Protein AF-A0A0L6T404-F1 (afdb_monomer_lite)

Foldseek 3Di:
DDDDDDPDDDDDPDDPPDDDPPPDQALVLQLVLLLAQESPVPVVSVVSVLVQLVCVVVVHFRDFHPPQDPFWGKGKDFADPPVRAPPLQWDWDDDPVDTDIDGNFGMWIWTTDNNHTAKIWTHHPVGDIDIDGDPVNCVVNVHHDCPVVVSNVVVVVPDDDDPPDDD

Structure (mmCIF, N/CA/C/O backbone):
data_AF-A0A0L6T404-F1
#
_entry.id   AF-A0A0L6T404-F1
#
loop_
_atom_site.group_PDB
_atom_site.id
_atom_site.type_symbol
_atom_site.label_atom_id
_atom_site.label_alt_id
_atom_site.label_comp_id
_atom_site.label_asym_id
_atom_site.label_entity_id
_atom_site.label_seq_id
_atom_site.pdbx_PDB_ins_code
_atom_site.Cartn_x
_atom_site.Cartn_y
_atom_site.Cartn_z
_atom_site.occupancy
_atom_site.B_iso_or_equiv
_atom_site.auth_seq_id
_atom_site.auth_comp_id
_atom_site.auth_asym_id
_atom_site.auth_atom_id
_atom_site.pdbx_PDB_model_num
ATOM 1 N N . MET A 1 1 ? -81.981 21.141 -15.861 1.00 35.09 1 MET A N 1
ATOM 2 C CA . MET A 1 1 ? -80.937 21.488 -16.853 1.00 35.09 1 MET A CA 1
ATOM 3 C C . MET A 1 1 ? -79.904 22.338 -16.118 1.00 35.09 1 MET A C 1
ATOM 5 O O . MET A 1 1 ? -80.222 23.461 -15.773 1.00 35.09 1 MET A O 1
ATOM 9 N N . ILE A 1 2 ? -78.958 21.687 -15.429 1.00 44.44 2 ILE A N 1
ATOM 10 C CA . ILE A 1 2 ? -77.524 21.565 -15.787 1.00 44.44 2 ILE A CA 1
ATOM 11 C C . ILE A 1 2 ? -76.849 22.937 -15.906 1.00 44.44 2 ILE A C 1
ATOM 13 O O . ILE A 1 2 ? -77.033 23.568 -16.934 1.00 44.44 2 ILE A O 1
ATOM 17 N N . VAL A 1 3 ? -76.068 23.340 -14.892 1.00 41.78 3 VAL A N 1
ATOM 18 C CA . VAL A 1 3 ? -74.597 23.517 -14.966 1.00 41.78 3 VAL A CA 1
ATOM 19 C C . VAL A 1 3 ? -74.046 23.468 -13.526 1.00 41.78 3 VAL A C 1
ATOM 21 O O . VAL A 1 3 ? -74.211 24.411 -12.761 1.00 41.78 3 VAL A O 1
ATOM 24 N N . THR A 1 4 ? -73.413 22.362 -13.127 1.00 45.50 4 THR A N 1
ATOM 25 C CA . THR A 1 4 ? -72.627 22.259 -11.881 1.00 45.50 4 THR A CA 1
ATOM 26 C C . THR A 1 4 ? -71.156 22.526 -12.188 1.00 45.50 4 THR A C 1
ATOM 28 O O . THR A 1 4 ? -70.594 21.942 -13.113 1.00 45.50 4 THR A O 1
ATOM 31 N N . HIS A 1 5 ? -70.560 23.439 -11.422 1.00 39.59 5 HIS A N 1
ATOM 32 C CA . HIS A 1 5 ? -69.203 23.960 -11.568 1.00 39.59 5 HIS A CA 1
ATOM 33 C C . HIS A 1 5 ? -68.123 22.868 -11.585 1.00 39.59 5 HIS A C 1
ATOM 35 O O . HIS A 1 5 ? -67.980 22.102 -10.634 1.00 39.59 5 HIS A O 1
ATOM 41 N N . ALA A 1 6 ? -67.312 22.851 -12.643 1.00 49.69 6 ALA A N 1
ATOM 42 C CA . ALA A 1 6 ? -66.061 22.107 -12.691 1.00 49.69 6 ALA A CA 1
ATOM 43 C C . ALA A 1 6 ? -64.960 22.938 -12.014 1.00 49.69 6 ALA A C 1
ATOM 45 O O . ALA A 1 6 ? -64.330 23.782 -12.651 1.00 49.69 6 ALA A O 1
ATOM 46 N N . LEU A 1 7 ? -64.739 22.722 -10.717 1.00 49.88 7 LEU A N 1
ATOM 47 C CA . LEU A 1 7 ? -63.535 23.198 -10.040 1.00 49.88 7 LEU A CA 1
ATOM 48 C C . LEU A 1 7 ? -62.507 22.061 -10.079 1.00 49.88 7 LEU A C 1
ATOM 50 O O . LEU A 1 7 ? -62.615 21.080 -9.347 1.00 49.88 7 LEU A O 1
ATOM 54 N N . GLY A 1 8 ? -61.569 22.160 -11.021 1.00 48.25 8 GLY A N 1
ATOM 55 C CA . GLY A 1 8 ? -60.527 21.164 -11.248 1.00 48.25 8 GLY A CA 1
ATOM 56 C C . GLY A 1 8 ? -59.602 21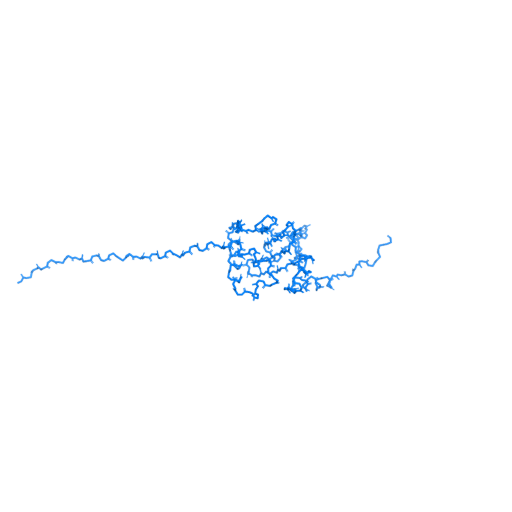.014 -10.040 1.00 48.25 8 GLY A C 1
ATOM 57 O O . GLY A 1 8 ? -59.022 21.989 -9.565 1.00 48.25 8 GLY A O 1
ATOM 58 N N . LEU A 1 9 ? -59.446 19.778 -9.563 1.00 51.72 9 LEU A N 1
ATOM 59 C CA . LEU A 1 9 ? -58.432 19.405 -8.580 1.00 51.72 9 LEU A CA 1
ATOM 60 C C . LEU A 1 9 ? -57.054 19.368 -9.264 1.00 51.72 9 LEU A C 1
ATOM 62 O O . LEU A 1 9 ? -56.752 18.449 -10.023 1.00 51.72 9 LEU A O 1
ATOM 66 N N . LEU A 1 10 ? -56.203 20.349 -8.973 1.00 52.34 10 LEU A N 1
ATOM 67 C CA . LEU A 1 10 ? -54.763 20.274 -9.230 1.00 52.34 10 LEU A CA 1
ATOM 68 C C . LEU A 1 10 ? -54.109 19.495 -8.076 1.00 52.34 10 LEU A C 1
ATOM 70 O O . LEU A 1 10 ? -53.824 20.066 -7.025 1.00 52.34 10 LEU A O 1
ATOM 74 N N . LEU A 1 11 ? -53.879 18.187 -8.247 1.00 52.19 11 LEU A N 1
ATOM 75 C CA . LEU A 1 11 ? -52.991 17.437 -7.351 1.00 52.19 11 LEU A CA 1
ATOM 76 C C . LEU A 1 11 ? -51.533 17.775 -7.688 1.00 52.19 11 LEU A C 1
ATOM 78 O O . LEU A 1 11 ? -50.994 17.328 -8.699 1.00 52.19 11 LEU A O 1
ATOM 82 N N . ALA A 1 12 ? -50.885 18.548 -6.820 1.00 57.84 12 ALA A N 1
ATOM 83 C CA . ALA A 1 12 ? -49.440 18.727 -6.831 1.00 57.84 12 ALA A CA 1
ATOM 84 C C . ALA A 1 12 ? -48.755 17.420 -6.386 1.00 57.84 12 ALA A C 1
ATOM 86 O O . ALA A 1 12 ? -48.815 17.042 -5.216 1.00 57.84 12 ALA A O 1
ATOM 87 N N . ALA A 1 13 ? -48.099 16.720 -7.313 1.00 60.97 13 ALA A N 1
ATOM 88 C CA . ALA A 1 13 ? -47.243 15.582 -6.995 1.00 60.97 13 ALA A CA 1
ATOM 89 C C . ALA A 1 13 ? -45.907 16.087 -6.420 1.00 60.97 13 ALA A C 1
ATOM 91 O O . ALA A 1 13 ? -44.974 16.407 -7.156 1.00 60.97 13 ALA A O 1
ATOM 92 N N . ALA A 1 14 ? -45.816 16.185 -5.093 1.00 59.84 14 ALA A N 1
ATOM 93 C CA . ALA A 1 14 ? -44.555 16.431 -4.404 1.00 59.84 14 ALA A CA 1
ATOM 94 C C . ALA A 1 14 ? -43.702 15.150 -4.437 1.00 59.84 14 ALA A C 1
ATOM 96 O O . ALA A 1 14 ? -43.945 14.204 -3.688 1.00 59.84 14 ALA A O 1
ATOM 97 N N . VAL A 1 15 ? -42.702 15.104 -5.320 1.00 62.66 15 VAL A N 1
ATOM 98 C CA . VAL A 1 15 ? -41.668 14.062 -5.305 1.00 62.66 15 VAL A CA 1
ATOM 99 C C . VAL A 1 15 ? -40.809 14.285 -4.060 1.00 62.66 15 VAL A C 1
ATOM 101 O O . VAL A 1 15 ? -39.983 15.194 -4.018 1.00 62.66 15 VAL A O 1
ATOM 104 N N . ALA A 1 16 ? -41.016 13.477 -3.022 1.00 57.28 16 ALA A N 1
ATOM 105 C CA . ALA A 1 16 ? -40.142 13.464 -1.858 1.00 57.28 16 ALA A CA 1
ATOM 106 C C . ALA A 1 16 ? -38.790 12.852 -2.260 1.00 57.28 16 ALA A C 1
ATOM 108 O O . ALA A 1 16 ? -38.647 11.632 -2.338 1.00 57.28 16 ALA A O 1
ATOM 109 N N . LEU A 1 17 ? -37.786 13.694 -2.528 1.00 56.41 17 LEU A N 1
ATOM 110 C CA . LEU A 1 17 ? -36.395 13.246 -2.538 1.00 56.41 17 LEU A CA 1
ATOM 111 C C . LEU A 1 17 ? -36.039 12.845 -1.105 1.00 56.41 17 LEU A C 1
ATOM 113 O O . LEU A 1 17 ? -35.794 13.703 -0.260 1.00 56.41 17 LEU A O 1
ATOM 117 N N . VAL A 1 18 ? -36.038 11.544 -0.818 1.00 57.59 18 VAL A N 1
ATOM 118 C CA . VAL A 1 18 ? -35.521 11.026 0.450 1.00 57.59 18 VAL A CA 1
ATOM 119 C C . VAL A 1 18 ? -34.003 11.234 0.426 1.00 57.59 18 VAL A C 1
ATOM 121 O O . VAL A 1 18 ? -33.337 10.640 -0.426 1.00 57.59 18 VAL A O 1
ATOM 124 N N . PRO A 1 19 ? -33.421 12.078 1.297 1.00 51.47 19 PRO A N 1
ATOM 125 C CA . PRO A 1 19 ? -31.978 12.239 1.333 1.00 51.47 19 PRO A CA 1
ATOM 126 C C . PRO A 1 19 ? -31.357 10.909 1.762 1.00 51.47 19 PRO A C 1
ATOM 128 O O . PRO A 1 19 ? -31.607 10.413 2.861 1.00 51.47 19 PRO A O 1
ATOM 131 N N . THR A 1 20 ? -30.538 10.313 0.895 1.00 53.38 20 THR A N 1
ATOM 132 C CA . THR A 1 20 ? -29.684 9.198 1.303 1.00 53.38 20 THR A CA 1
ATOM 133 C C . THR A 1 20 ? -28.748 9.711 2.396 1.00 53.38 20 THR A C 1
ATOM 135 O O . THR A 1 20 ? -28.085 10.728 2.165 1.00 53.38 20 THR A O 1
ATOM 138 N N . PRO A 1 21 ? -28.658 9.058 3.566 1.00 49.25 21 PRO A N 1
ATOM 139 C CA . PRO A 1 21 ? -27.739 9.497 4.602 1.00 49.25 21 PRO A CA 1
ATOM 140 C C . PRO A 1 21 ? -26.321 9.512 4.030 1.00 49.25 21 PRO A C 1
ATOM 142 O O . PRO A 1 21 ? -25.814 8.486 3.572 1.00 49.25 21 PRO A O 1
ATOM 145 N N . ALA A 1 22 ? -25.677 10.679 4.056 1.00 53.72 22 ALA A N 1
ATOM 146 C CA . ALA A 1 22 ? -24.260 10.801 3.763 1.00 53.72 22 ALA A CA 1
ATOM 147 C C . ALA A 1 22 ? -23.491 10.131 4.910 1.00 53.72 22 ALA A C 1
ATOM 149 O O . ALA A 1 22 ? -23.154 10.758 5.912 1.00 53.72 22 ALA A O 1
ATOM 150 N N . ARG A 1 23 ? -23.267 8.820 4.801 1.00 55.59 23 ARG A N 1
ATOM 151 C CA . ARG A 1 23 ? -22.356 8.102 5.692 1.00 55.59 23 ARG A CA 1
ATOM 152 C C . ARG A 1 23 ? -20.948 8.566 5.329 1.00 55.59 23 ARG A C 1
ATOM 154 O O . ARG A 1 23 ? -20.366 8.075 4.365 1.00 55.59 23 ARG A O 1
ATOM 161 N N . ALA A 1 24 ? -20.428 9.549 6.060 1.00 67.00 24 ALA A N 1
ATOM 162 C CA . ALA A 1 24 ? -18.996 9.801 6.056 1.00 67.00 24 ALA A CA 1
ATOM 163 C C . ALA A 1 24 ? -18.296 8.490 6.435 1.00 67.00 24 ALA A C 1
ATOM 165 O O . ALA A 1 24 ? -18.748 7.787 7.343 1.00 67.00 24 ALA A O 1
ATOM 166 N N . VAL A 1 25 ? -17.248 8.126 5.700 1.00 81.62 25 VAL A N 1
ATOM 167 C CA . VAL A 1 25 ? -16.472 6.941 6.047 1.00 81.62 25 VAL A CA 1
ATOM 168 C C . VAL A 1 25 ? -15.842 7.167 7.419 1.00 81.62 25 VAL A C 1
ATOM 170 O O . VAL A 1 25 ? -15.204 8.193 7.644 1.00 81.62 25 VAL A O 1
ATOM 173 N N . ASP A 1 26 ? -16.031 6.217 8.331 1.00 90.31 26 ASP A N 1
ATOM 174 C CA . ASP A 1 26 ? -15.373 6.230 9.631 1.00 90.31 26 ASP A CA 1
ATOM 175 C C . ASP A 1 26 ? -13.862 6.029 9.433 1.00 90.31 26 ASP A C 1
ATOM 177 O O . ASP A 1 26 ? -13.391 4.930 9.120 1.00 90.31 26 ASP A O 1
ATOM 181 N N . GLY A 1 27 ? -13.101 7.116 9.581 1.00 91.25 27 GLY A N 1
ATOM 182 C CA . GLY A 1 27 ? -11.650 7.106 9.426 1.00 91.25 27 GLY A CA 1
ATOM 183 C C . GLY A 1 27 ? -10.947 6.217 10.448 1.00 91.25 27 GLY A C 1
ATOM 184 O O . GLY A 1 27 ? -9.899 5.654 10.134 1.00 91.25 27 GLY A O 1
ATOM 185 N N . CYS A 1 28 ? -11.528 6.029 11.636 1.00 94.69 28 CYS A N 1
ATOM 186 C CA . CYS A 1 28 ? -10.978 5.127 12.643 1.00 94.69 28 CYS A CA 1
ATOM 187 C C . CYS A 1 28 ? -11.146 3.673 12.228 1.00 94.69 28 CYS A C 1
ATOM 189 O O . CYS A 1 28 ? -10.188 2.902 12.288 1.00 94.69 28 CYS A O 1
ATOM 191 N N . LEU A 1 29 ? -12.329 3.317 11.725 1.00 95.50 29 LEU A N 1
ATOM 192 C CA . LEU A 1 29 ? -12.553 1.991 11.164 1.00 95.50 29 LEU A CA 1
ATOM 193 C C . LEU A 1 29 ? -11.613 1.719 9.983 1.00 95.50 29 LEU A C 1
ATOM 195 O O . LEU A 1 29 ? -11.010 0.652 9.925 1.00 95.50 29 LEU A O 1
ATOM 199 N N . VAL A 1 30 ? -11.448 2.669 9.056 1.00 96.38 30 VAL A N 1
ATOM 200 C CA . VAL A 1 30 ? -10.563 2.468 7.896 1.00 96.38 30 VAL A CA 1
ATOM 201 C C . VAL A 1 30 ? -9.101 2.336 8.300 1.00 96.38 30 VAL A C 1
ATOM 203 O O . VAL A 1 30 ? -8.425 1.461 7.764 1.00 96.38 30 VAL A O 1
ATOM 206 N N . LEU A 1 31 ? -8.616 3.140 9.250 1.00 96.44 31 LEU A N 1
ATOM 207 C CA . LEU A 1 31 ? -7.259 2.995 9.778 1.00 96.44 31 LEU A CA 1
ATOM 208 C C . LEU A 1 31 ? -7.041 1.578 10.323 1.00 96.44 31 LEU A C 1
ATOM 210 O O . LEU A 1 31 ? -6.081 0.917 9.930 1.00 96.44 31 LEU A O 1
ATOM 214 N N . LEU A 1 32 ? -7.962 1.085 11.158 1.00 96.12 32 LEU A N 1
ATOM 215 C CA . LEU A 1 32 ? -7.889 -0.271 11.712 1.00 96.12 32 LEU A CA 1
ATOM 216 C C . LEU A 1 32 ? -7.954 -1.343 10.619 1.00 96.12 32 LEU A C 1
ATOM 218 O O . LEU A 1 32 ? -7.187 -2.301 10.641 1.00 96.12 32 LEU A O 1
ATOM 222 N N . CYS A 1 33 ? -8.834 -1.170 9.636 1.00 98.06 33 CYS A N 1
ATOM 223 C CA . CYS A 1 33 ? -8.966 -2.096 8.520 1.00 98.06 33 CYS A CA 1
ATOM 224 C C . CYS A 1 33 ? -7.701 -2.164 7.663 1.00 98.06 33 CYS A C 1
ATOM 226 O O . CYS A 1 33 ? -7.287 -3.256 7.293 1.00 98.06 33 CYS A O 1
ATOM 228 N N . LEU A 1 34 ? -7.060 -1.032 7.370 1.00 98.06 34 LEU A N 1
ATOM 229 C CA . LEU A 1 34 ? -5.817 -0.995 6.590 1.00 98.06 34 LEU A CA 1
ATOM 230 C C . LEU A 1 34 ? -4.588 -1.464 7.390 1.00 98.06 34 LEU A C 1
ATOM 232 O O . LEU A 1 34 ? -3.565 -1.802 6.794 1.00 98.06 34 LEU A O 1
ATOM 236 N N . ALA A 1 35 ? -4.690 -1.516 8.720 1.00 97.50 35 ALA A N 1
ATOM 237 C CA . ALA A 1 35 ? -3.727 -2.173 9.603 1.00 97.50 35 ALA A CA 1
ATOM 238 C C . ALA A 1 35 ? -4.003 -3.682 9.775 1.00 97.50 35 ALA A C 1
ATOM 240 O O . ALA A 1 35 ? -3.186 -4.398 10.351 1.00 97.50 35 ALA A O 1
ATOM 241 N N . ALA A 1 36 ? -5.145 -4.191 9.309 1.00 97.88 36 ALA A N 1
ATOM 242 C CA . ALA A 1 36 ? -5.472 -5.604 9.428 1.00 97.88 36 ALA A CA 1
ATOM 243 C C . ALA A 1 36 ? -4.669 -6.447 8.419 1.00 97.88 36 ALA A C 1
ATOM 245 O O . ALA A 1 36 ? -4.453 -5.994 7.295 1.00 97.88 36 ALA A O 1
ATOM 246 N N . PRO A 1 37 ? -4.300 -7.697 8.758 1.00 97.75 37 PRO A N 1
ATOM 247 C CA . PRO A 1 37 ? -3.431 -8.537 7.927 1.00 97.75 37 PRO A CA 1
ATOM 248 C C . PRO A 1 37 ? -3.997 -8.828 6.532 1.00 97.75 37 PRO A C 1
ATOM 250 O O . PRO A 1 37 ? -3.245 -8.990 5.577 1.00 97.75 37 PRO A O 1
ATOM 253 N N . SER A 1 38 ? -5.324 -8.875 6.399 1.00 97.44 38 SER A N 1
ATOM 254 C CA . SER A 1 38 ? -6.017 -8.895 5.112 1.00 97.44 38 SER A CA 1
ATOM 255 C C . SER A 1 38 ? -7.388 -8.240 5.260 1.00 97.44 38 SER A C 1
ATOM 257 O O . SER A 1 38 ? -8.367 -8.877 5.648 1.00 97.44 38 SER A O 1
ATOM 259 N N . TRP A 1 39 ? -7.488 -6.945 4.947 1.00 97.56 39 TRP A N 1
ATOM 260 C CA . TRP A 1 39 ? -8.756 -6.207 5.053 1.00 97.56 39 TRP A CA 1
ATOM 261 C C . TRP A 1 39 ? -9.868 -6.810 4.183 1.00 97.56 39 TRP A C 1
ATOM 263 O O . TRP A 1 39 ? -11.047 -6.692 4.511 1.00 97.56 39 TRP A O 1
ATOM 273 N N . ARG A 1 40 ? -9.506 -7.481 3.080 1.00 97.06 40 ARG A N 1
ATOM 274 C CA . ARG A 1 40 ? -10.458 -8.155 2.186 1.00 97.06 40 ARG A CA 1
ATOM 275 C C . ARG A 1 40 ? -11.077 -9.404 2.800 1.00 97.06 40 ARG A C 1
ATOM 277 O O . ARG A 1 40 ? -12.214 -9.725 2.468 1.00 97.06 40 ARG A O 1
ATOM 284 N N . ALA A 1 41 ? -10.352 -10.081 3.687 1.00 97.50 41 ALA A N 1
ATOM 285 C CA . ALA A 1 41 ? -10.852 -11.242 4.418 1.00 97.50 41 ALA A CA 1
ATOM 286 C C . ALA A 1 41 ? -11.810 -10.855 5.560 1.00 97.50 41 ALA A C 1
ATOM 288 O O . ALA A 1 41 ? -12.412 -11.724 6.184 1.00 97.50 41 ALA A O 1
ATOM 289 N N . ILE A 1 42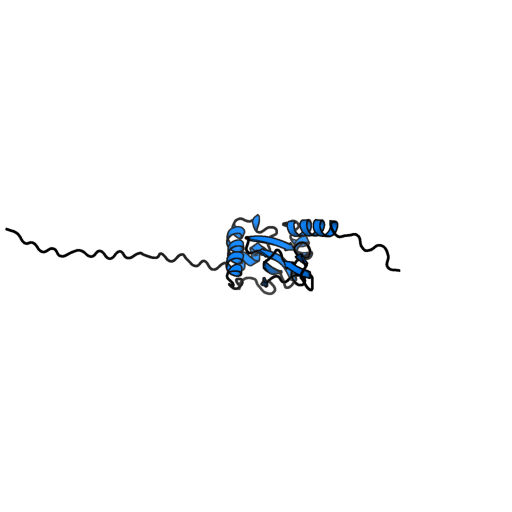 ? -11.963 -9.555 5.834 1.00 97.69 42 ILE A N 1
ATOM 290 C CA . ILE A 1 42 ? -12.745 -9.022 6.944 1.00 97.69 42 ILE A CA 1
ATOM 291 C C . ILE A 1 42 ? -13.995 -8.319 6.382 1.00 97.69 42 ILE A C 1
ATOM 293 O O . ILE A 1 42 ? -13.890 -7.198 5.876 1.00 97.69 42 ILE A O 1
ATOM 297 N N . PRO A 1 43 ? -15.200 -8.923 6.462 1.00 97.56 43 PRO A N 1
ATOM 298 C CA . PRO A 1 43 ? -16.395 -8.402 5.791 1.00 97.56 43 PRO A CA 1
ATOM 299 C C . PRO A 1 43 ? -16.744 -6.953 6.148 1.00 97.56 43 PRO A C 1
ATOM 301 O O . PRO A 1 43 ? -17.121 -6.179 5.269 1.00 97.56 43 PRO A O 1
ATOM 304 N N . GLN A 1 44 ? -16.560 -6.550 7.409 1.00 95.81 44 GLN A N 1
ATOM 305 C CA . GLN A 1 44 ? -16.810 -5.177 7.858 1.00 95.81 44 GLN A CA 1
ATOM 306 C C . GLN A 1 44 ? -15.814 -4.152 7.297 1.00 95.81 44 GLN A C 1
ATOM 308 O O . GLN A 1 44 ? -16.129 -2.966 7.249 1.00 95.81 44 GLN A O 1
ATOM 313 N N . CYS A 1 45 ? -14.637 -4.590 6.844 1.00 97.88 45 CYS A N 1
ATOM 314 C CA . CYS A 1 45 ? -13.631 -3.724 6.237 1.00 97.88 45 CYS A CA 1
ATOM 315 C C . CYS A 1 45 ? -13.854 -3.519 4.741 1.00 97.88 45 CYS A C 1
ATOM 317 O O . CYS A 1 45 ? -13.432 -2.503 4.185 1.00 97.88 45 CYS A O 1
ATOM 319 N N . VAL A 1 46 ? -14.557 -4.443 4.080 1.00 97.06 46 VAL A N 1
ATOM 320 C CA . VAL A 1 46 ? -14.675 -4.420 2.624 1.00 97.06 46 VAL A CA 1
ATOM 321 C C . VAL A 1 46 ? -15.427 -3.191 2.093 1.00 97.06 46 VAL A C 1
ATOM 323 O O . VAL A 1 46 ? -14.876 -2.491 1.236 1.00 97.06 46 VAL A O 1
ATOM 326 N N . PRO A 1 47 ? -16.652 -2.880 2.561 1.00 96.88 47 PRO A N 1
ATOM 327 C CA . PRO A 1 47 ? -17.365 -1.687 2.116 1.00 96.88 47 PRO A CA 1
ATOM 328 C C . PRO A 1 47 ? -16.637 -0.362 2.410 1.00 96.88 47 PRO A C 1
ATOM 330 O O . PRO A 1 47 ? -16.491 0.421 1.468 1.00 96.88 47 PRO A O 1
ATOM 333 N N . PRO A 1 48 ? -16.154 -0.077 3.640 1.00 96.19 48 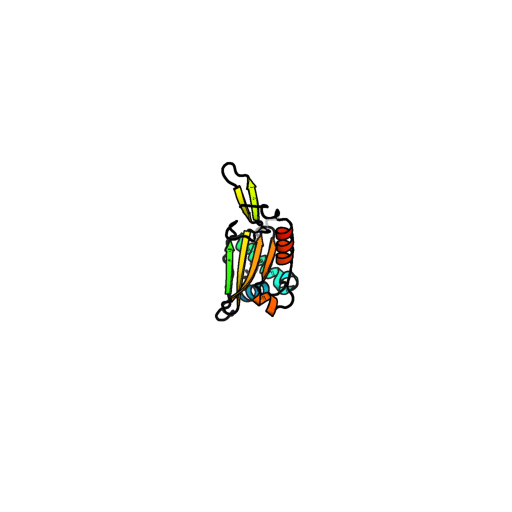PRO A N 1
ATOM 334 C CA . PRO A 1 48 ? -15.560 1.224 3.944 1.00 96.19 48 PRO A CA 1
ATOM 335 C C . PRO A 1 48 ? -14.223 1.460 3.232 1.00 96.19 48 PRO A C 1
ATOM 337 O O . PRO A 1 48 ? -14.013 2.556 2.718 1.00 96.19 48 PRO A O 1
ATOM 340 N N . VAL A 1 49 ? -13.350 0.451 3.108 1.00 97.56 49 VAL A N 1
ATOM 341 C CA . VAL A 1 49 ? -12.073 0.609 2.383 1.00 97.56 49 VAL A CA 1
ATOM 342 C C . VAL A 1 49 ? -12.320 0.881 0.896 1.00 97.56 49 VAL A C 1
ATOM 344 O O . VAL A 1 49 ? -11.761 1.820 0.329 1.00 97.56 49 VAL A O 1
ATOM 347 N N . ARG A 1 50 ? -13.240 0.135 0.267 1.00 97.56 50 ARG A N 1
ATOM 348 C CA . ARG A 1 50 ? -13.640 0.396 -1.128 1.00 97.56 50 ARG A CA 1
ATOM 349 C C . ARG A 1 50 ? -14.270 1.773 -1.303 1.00 97.56 50 ARG A C 1
ATOM 351 O O . ARG A 1 50 ? -14.077 2.398 -2.345 1.00 97.56 50 ARG A O 1
ATOM 358 N N . GLN A 1 51 ? -15.039 2.234 -0.320 1.00 96.81 51 GLN A N 1
ATOM 359 C CA . GLN A 1 51 ? -15.627 3.566 -0.362 1.00 96.81 51 GLN A CA 1
ATOM 360 C C . GLN A 1 51 ? -14.547 4.651 -0.294 1.00 96.81 51 GLN A C 1
ATOM 362 O O . GLN A 1 51 ? -14.604 5.583 -1.092 1.00 96.81 51 GLN A O 1
ATOM 367 N N . VAL A 1 52 ? -13.519 4.490 0.545 1.00 96.94 52 VAL A N 1
ATOM 368 C CA . VAL A 1 52 ? -12.376 5.418 0.576 1.00 96.94 52 VAL A CA 1
ATOM 369 C C . VAL A 1 52 ? -11.667 5.487 -0.769 1.00 96.94 52 VAL A C 1
ATOM 371 O O . VAL A 1 52 ? -11.422 6.590 -1.241 1.00 96.94 52 VAL A O 1
ATOM 374 N N . PHE A 1 53 ? -11.401 4.365 -1.441 1.00 97.50 53 PHE A N 1
ATOM 375 C CA . PHE A 1 53 ? -10.789 4.409 -2.778 1.00 97.50 53 PHE A CA 1
ATOM 376 C C . PHE A 1 53 ? -11.647 5.190 -3.783 1.00 97.50 53 PHE A C 1
ATOM 378 O O . PHE A 1 53 ? -11.132 6.011 -4.538 1.00 97.50 53 PHE A O 1
ATOM 385 N N . LYS A 1 54 ? -12.974 5.004 -3.755 1.00 97.12 54 LYS A N 1
ATOM 386 C CA . LYS A 1 54 ? -13.904 5.773 -4.601 1.00 97.12 54 LYS A CA 1
ATOM 387 C C . LYS A 1 54 ? -13.916 7.261 -4.259 1.00 97.12 54 LYS A C 1
ATOM 389 O O . LYS A 1 54 ? -14.083 8.086 -5.153 1.00 97.12 54 LYS A O 1
ATOM 394 N N . ASP A 1 55 ? -13.799 7.603 -2.983 1.00 96.75 55 ASP A N 1
ATOM 395 C CA . ASP A 1 55 ? -13.786 8.989 -2.528 1.00 96.75 55 ASP A CA 1
ATOM 396 C C . ASP A 1 55 ? -12.471 9.682 -2.909 1.00 96.75 55 ASP A C 1
ATOM 398 O O . ASP A 1 55 ? -12.508 10.777 -3.474 1.00 96.75 55 ASP A O 1
ATOM 402 N N . LEU A 1 56 ? -11.332 9.012 -2.718 1.00 97.00 56 LEU A N 1
ATOM 403 C CA . LEU A 1 56 ? -10.017 9.476 -3.168 1.00 97.00 56 LEU A CA 1
ATOM 404 C C . LEU A 1 56 ? -9.975 9.659 -4.689 1.00 97.00 56 LEU A C 1
ATOM 406 O O . LEU A 1 56 ? -9.501 10.684 -5.173 1.00 97.00 56 LEU A O 1
ATOM 410 N N . ALA A 1 57 ? -10.560 8.726 -5.447 1.00 96.94 57 ALA A N 1
ATOM 411 C CA . ALA A 1 57 ? -10.701 8.840 -6.899 1.00 96.94 57 ALA A CA 1
ATOM 412 C C . ALA A 1 57 ? -11.492 10.083 -7.343 1.00 96.94 57 ALA A C 1
ATOM 414 O O . ALA A 1 57 ? -11.289 10.587 -8.443 1.00 96.94 57 ALA A O 1
ATOM 415 N N . LYS A 1 58 ? -12.384 10.593 -6.487 1.00 96.56 58 LYS A N 1
ATOM 416 C CA . LYS A 1 58 ? -13.149 11.831 -6.708 1.00 96.56 58 LYS A CA 1
ATOM 417 C C . LYS A 1 58 ? -12.441 13.075 -6.156 1.00 96.56 58 LYS A C 1
ATOM 419 O O . LYS A 1 58 ? -13.058 14.135 -6.088 1.00 96.56 58 LYS A O 1
ATOM 424 N N . GLY A 1 59 ? -11.188 12.951 -5.716 1.00 95.50 59 GLY A N 1
ATOM 425 C CA . GLY A 1 59 ? -10.408 14.040 -5.128 1.00 95.50 59 GLY A CA 1
ATOM 426 C C . GLY A 1 59 ? -10.810 14.408 -3.697 1.00 95.50 59 GLY A C 1
ATOM 427 O O . GLY A 1 59 ? -10.405 15.461 -3.209 1.00 95.50 59 GLY A O 1
ATOM 428 N N . LYS A 1 60 ? -11.607 13.580 -3.006 1.00 95.56 60 LYS A N 1
ATOM 429 C CA . LYS A 1 60 ? -11.917 13.817 -1.588 1.00 95.56 60 LYS A CA 1
ATOM 430 C C . LYS A 1 60 ? -10.684 13.517 -0.728 1.00 95.56 60 LYS A C 1
ATOM 432 O O . LYS A 1 60 ? -9.924 12.606 -1.058 1.00 95.56 60 LYS A O 1
ATOM 437 N N . PRO A 1 61 ? -10.483 14.240 0.386 1.00 93.81 61 PRO A N 1
ATOM 438 C CA . PRO A 1 61 ? -9.402 13.933 1.313 1.00 93.81 61 PRO A CA 1
ATOM 439 C C . PRO A 1 61 ? -9.621 12.571 1.986 1.00 93.81 61 PRO A C 1
ATOM 441 O O . PRO A 1 61 ? -10.754 12.122 2.165 1.00 93.81 61 PRO A O 1
ATOM 444 N N . PHE A 1 62 ? -8.524 11.932 2.397 1.00 93.88 62 PHE A N 1
ATOM 445 C CA . PHE A 1 62 ? -8.574 10.727 3.224 1.00 93.88 62 PHE A CA 1
ATOM 446 C C . PHE A 1 62 ? -9.215 11.046 4.595 1.00 93.88 62 PHE A C 1
ATOM 448 O O . PHE A 1 62 ? -8.906 12.098 5.164 1.00 93.88 62 PHE A O 1
ATOM 455 N N . PRO A 1 63 ? -10.106 10.188 5.133 1.00 92.75 63 PRO A N 1
ATOM 456 C CA . PRO A 1 63 ? -10.793 10.459 6.394 1.00 92.75 63 PRO A CA 1
ATOM 457 C C . PRO A 1 63 ? -9.823 10.467 7.583 1.00 92.75 63 PRO A C 1
ATOM 459 O O . PRO A 1 63 ? -8.910 9.650 7.668 1.00 92.75 63 PRO A O 1
ATOM 462 N N . THR A 1 64 ? -10.038 11.374 8.534 1.00 89.12 64 THR A N 1
ATOM 463 C CA . THR A 1 64 ? -9.239 11.450 9.765 1.00 89.12 64 THR A CA 1
ATOM 464 C C . THR A 1 64 ? -9.846 10.591 10.877 1.00 89.12 64 THR A C 1
ATOM 466 O O . THR A 1 64 ? -11.046 10.317 10.887 1.00 89.12 64 THR A O 1
ATOM 469 N N . CYS A 1 65 ? -9.016 10.165 11.834 1.00 92.31 65 CYS A N 1
ATOM 470 C CA . CYS A 1 65 ? -9.452 9.467 13.042 1.00 92.31 65 CYS A CA 1
ATOM 471 C C . CYS A 1 65 ? -8.968 10.224 14.281 1.00 92.31 65 CYS A C 1
ATOM 473 O O . CYS A 1 65 ? -7.776 10.236 14.567 1.00 92.31 65 CYS A O 1
ATOM 475 N N . SER A 1 66 ? -9.880 10.840 15.034 1.00 88.75 66 SER A N 1
ATOM 476 C CA . SER A 1 66 ? -9.538 11.526 16.292 1.00 88.75 66 SER A CA 1
ATOM 477 C C . SER A 1 66 ? -9.235 10.558 17.440 1.00 88.75 66 SER A C 1
ATOM 479 O O . SER A 1 66 ? -8.543 10.924 18.385 1.00 88.75 66 SER A O 1
ATOM 481 N N . MET A 1 67 ? -9.732 9.320 17.356 1.00 91.81 67 MET A N 1
ATOM 482 C CA . MET A 1 67 ? -9.571 8.283 18.382 1.00 91.81 67 MET A CA 1
ATOM 483 C C . MET A 1 67 ? -8.341 7.390 18.159 1.00 91.81 67 MET A C 1
ATOM 485 O O . MET A 1 67 ? -8.182 6.403 18.870 1.00 91.81 67 MET A O 1
ATOM 489 N N . SER A 1 68 ? -7.475 7.689 17.181 1.00 90.31 68 SER A N 1
ATOM 490 C CA . SER A 1 68 ? -6.339 6.816 16.855 1.00 90.31 68 SER A CA 1
ATOM 491 C C . SER A 1 68 ? -5.290 6.789 17.967 1.00 90.31 68 SER A C 1
ATOM 493 O O . SER A 1 68 ? -4.577 5.802 18.104 1.00 90.31 68 SER A O 1
ATOM 495 N N . GLY A 1 69 ? -5.213 7.836 18.789 1.00 91.12 69 GLY A N 1
ATOM 496 C CA . GLY A 1 69 ? -4.156 8.004 19.783 1.00 91.12 69 GLY A CA 1
ATOM 497 C C . GLY A 1 69 ? -2.854 8.531 19.170 1.00 91.12 69 GLY A C 1
ATOM 498 O O . GLY A 1 69 ? -2.680 8.589 17.951 1.00 91.12 69 GLY A O 1
ATOM 499 N N . ALA A 1 70 ? -1.931 8.962 20.029 1.00 91.62 70 ALA A N 1
ATOM 500 C CA . ALA A 1 70 ? -0.667 9.552 19.594 1.00 91.62 70 ALA A CA 1
ATOM 501 C C . ALA A 1 70 ? 0.195 8.541 18.815 1.00 91.62 70 ALA A C 1
ATOM 503 O O . ALA A 1 70 ? 0.320 7.385 19.206 1.00 91.62 70 ALA A O 1
ATOM 504 N N . GLY A 1 71 ? 0.800 8.988 17.711 1.00 92.00 71 GLY A N 1
ATOM 505 C CA . GLY A 1 71 ? 1.659 8.153 16.862 1.00 92.00 71 GLY A CA 1
ATOM 506 C C . GLY A 1 71 ? 0.915 7.226 15.894 1.00 92.00 71 GLY A C 1
ATOM 507 O O . GLY A 1 71 ? 1.563 6.608 15.052 1.00 92.00 71 GLY A O 1
ATOM 508 N N . ASN A 1 72 ? -0.416 7.150 15.963 1.00 95.94 72 ASN A N 1
ATOM 509 C CA . ASN A 1 72 ? -1.219 6.348 15.046 1.00 95.94 72 ASN A CA 1
ATOM 510 C C . ASN A 1 72 ? -1.858 7.243 13.985 1.00 95.94 72 ASN A C 1
ATOM 512 O O . ASN A 1 72 ? -2.623 8.158 14.308 1.00 95.94 72 ASN A O 1
ATOM 516 N N . SER A 1 73 ? -1.569 6.975 12.715 1.00 95.50 73 SER A N 1
ATOM 517 C CA . SER A 1 73 ? -2.085 7.775 11.605 1.00 95.50 73 SER A CA 1
ATOM 518 C C . SER A 1 73 ? -2.290 6.943 10.348 1.00 95.50 73 SER A C 1
ATOM 520 O O . SER A 1 73 ? -1.694 5.883 10.172 1.00 95.50 73 SER A O 1
ATOM 522 N N . ALA A 1 74 ? -3.138 7.452 9.459 1.00 96.00 74 ALA A N 1
ATOM 523 C CA . ALA A 1 74 ? -3.268 6.962 8.101 1.00 96.00 74 ALA A CA 1
ATOM 524 C C . ALA A 1 74 ? -3.394 8.159 7.155 1.00 96.00 74 ALA A C 1
ATOM 526 O O . ALA A 1 74 ? -4.159 9.089 7.419 1.00 96.00 74 ALA A O 1
ATOM 527 N N . ASN A 1 75 ? -2.614 8.162 6.077 1.00 95.88 75 ASN A N 1
ATOM 528 C CA . ASN A 1 75 ? -2.528 9.293 5.156 1.00 95.88 75 ASN A CA 1
ATOM 529 C C . ASN A 1 75 ? -2.415 8.803 3.714 1.00 95.88 75 ASN A C 1
ATOM 531 O O . ASN A 1 75 ? -1.775 7.789 3.438 1.00 95.88 75 ASN A O 1
ATOM 535 N N . HIS A 1 76 ? -3.017 9.552 2.792 1.00 97.75 76 HIS A N 1
ATOM 536 C CA . HIS A 1 76 ? -2.998 9.256 1.365 1.00 97.75 76 HIS A CA 1
ATOM 537 C C . HIS A 1 76 ? -1.972 10.112 0.613 1.00 97.75 76 HIS A C 1
ATOM 539 O O . HIS A 1 76 ? -1.847 11.306 0.887 1.00 97.75 76 HIS A O 1
ATOM 545 N N . ALA A 1 77 ? -1.319 9.519 -0.386 1.00 98.12 77 ALA A N 1
ATOM 546 C CA . ALA A 1 77 ? -0.528 10.215 -1.394 1.00 98.12 77 ALA A CA 1
ATOM 547 C C . ALA A 1 77 ? -0.768 9.603 -2.785 1.00 98.12 77 ALA A C 1
ATOM 549 O O . ALA A 1 77 ? -0.937 8.389 -2.912 1.00 98.12 77 ALA A O 1
ATOM 550 N N . TRP A 1 78 ? -0.766 10.438 -3.826 1.00 98.12 78 TRP A N 1
ATOM 551 C CA . TRP A 1 78 ? -0.824 9.979 -5.218 1.00 98.12 78 TRP A CA 1
ATOM 552 C C . TRP A 1 78 ? 0.487 9.295 -5.607 1.00 98.12 78 TRP A C 1
ATOM 554 O O . TRP A 1 78 ? 1.557 9.765 -5.223 1.00 98.12 78 TRP A O 1
ATOM 564 N N . SER A 1 79 ? 0.404 8.199 -6.360 1.00 97.94 79 SER A N 1
ATOM 565 C CA . SER A 1 79 ? 1.574 7.477 -6.869 1.00 97.94 79 SER A CA 1
ATOM 566 C C . SER A 1 79 ? 2.325 8.314 -7.900 1.00 97.94 79 SER A C 1
ATOM 568 O O . SER A 1 79 ? 1.701 8.995 -8.716 1.00 97.94 79 SER A O 1
ATOM 570 N N . SER A 1 80 ? 3.647 8.195 -7.939 1.00 96.38 80 SER A N 1
ATOM 571 C CA . SER A 1 80 ? 4.476 8.848 -8.954 1.00 96.38 80 SER A CA 1
ATOM 572 C C . SER A 1 80 ? 5.664 7.963 -9.312 1.00 96.38 80 SER A C 1
ATOM 574 O O . SER A 1 80 ? 6.672 7.931 -8.615 1.00 96.38 80 SER A O 1
ATOM 576 N N . ALA A 1 81 ? 5.558 7.198 -10.397 1.00 95.44 81 ALA A N 1
ATOM 577 C CA . ALA A 1 81 ? 6.665 6.352 -10.828 1.00 95.44 81 ALA A CA 1
ATOM 578 C C . ALA A 1 81 ? 7.848 7.197 -11.360 1.00 95.44 81 ALA A C 1
ATOM 580 O O . ALA A 1 81 ? 7.624 8.235 -11.985 1.00 95.44 81 ALA A O 1
ATOM 581 N N . PRO A 1 82 ? 9.104 6.771 -11.131 1.00 94.19 82 PRO A N 1
ATOM 582 C CA . PRO A 1 82 ? 9.489 5.602 -10.334 1.00 94.19 82 PRO A CA 1
ATOM 583 C C . PRO A 1 82 ? 9.595 5.888 -8.820 1.00 94.19 82 PRO A C 1
ATOM 585 O O . PRO A 1 82 ? 9.665 4.956 -8.030 1.00 94.19 82 PRO A O 1
ATOM 588 N N . ALA A 1 83 ? 9.605 7.156 -8.393 1.00 94.62 83 ALA A N 1
ATOM 589 C CA . ALA A 1 83 ? 9.963 7.551 -7.023 1.00 94.62 83 ALA A CA 1
ATOM 590 C C . ALA A 1 83 ? 8.983 7.071 -5.931 1.00 94.62 83 ALA A C 1
ATOM 592 O O . ALA A 1 83 ? 9.386 6.786 -4.804 1.00 94.62 83 ALA A O 1
ATOM 593 N N . PHE A 1 84 ? 7.695 6.993 -6.251 1.00 97.38 84 PHE A N 1
ATOM 594 C CA . PHE A 1 84 ? 6.623 6.566 -5.360 1.00 97.38 84 PHE A CA 1
ATOM 595 C C . PHE A 1 84 ? 5.692 5.588 -6.082 1.00 97.38 84 PHE A C 1
ATOM 597 O O . PHE A 1 84 ? 4.505 5.840 -6.301 1.00 97.38 84 PHE A O 1
ATOM 604 N N . CYS A 1 85 ? 6.275 4.463 -6.481 1.00 98.06 85 CYS A N 1
ATOM 605 C CA . CYS A 1 85 ? 5.588 3.282 -6.979 1.00 98.06 85 CYS A CA 1
ATOM 606 C C . CYS A 1 85 ? 6.456 2.056 -6.658 1.00 98.06 85 CYS A C 1
ATOM 608 O O . CYS A 1 85 ? 7.680 2.158 -6.756 1.00 98.06 85 CYS A O 1
ATOM 610 N N . PRO A 1 86 ? 5.889 0.901 -6.278 1.00 97.94 86 PRO A N 1
ATOM 611 C CA . PRO A 1 86 ? 6.685 -0.307 -6.127 1.00 97.94 86 PRO A CA 1
ATOM 612 C C . PRO A 1 86 ? 7.248 -0.737 -7.490 1.00 97.94 86 PRO A C 1
ATOM 614 O O . PRO A 1 86 ? 6.537 -0.653 -8.500 1.00 97.94 86 PRO A O 1
ATOM 617 N N . PRO A 1 87 ? 8.503 -1.205 -7.553 1.00 96.88 87 PRO A N 1
ATOM 618 C CA . PRO A 1 87 ? 9.153 -1.515 -8.822 1.00 96.88 87 PRO A CA 1
ATOM 619 C C . PRO A 1 87 ? 8.436 -2.633 -9.592 1.00 96.88 87 PRO A C 1
ATOM 621 O O . PRO A 1 87 ? 8.302 -2.539 -10.809 1.00 96.88 87 PRO A O 1
ATOM 624 N N . GLN A 1 88 ? 7.869 -3.622 -8.892 1.00 97.75 88 GLN A N 1
ATOM 625 C CA . GLN A 1 88 ? 7.094 -4.711 -9.494 1.00 97.75 88 GLN A CA 1
ATOM 626 C C . GLN A 1 88 ? 5.773 -4.262 -10.143 1.00 97.75 88 GLN A C 1
ATOM 628 O O . GLN A 1 88 ? 5.153 -5.032 -10.871 1.00 97.75 88 GLN A O 1
ATOM 633 N N . TYR A 1 89 ? 5.344 -3.023 -9.893 1.00 97.81 89 TYR A N 1
ATOM 634 C CA . TYR A 1 89 ? 4.133 -2.418 -10.460 1.00 97.81 89 TYR A CA 1
ATOM 635 C C . TYR A 1 89 ? 4.437 -1.147 -11.263 1.00 97.81 89 TYR A C 1
ATOM 637 O O . TYR A 1 89 ? 3.540 -0.343 -11.525 1.00 97.81 89 TYR A O 1
ATOM 645 N N . THR A 1 90 ? 5.707 -0.946 -11.627 1.00 97.31 90 THR A N 1
ATOM 646 C CA . THR A 1 90 ? 6.149 0.155 -12.483 1.00 97.31 90 THR A CA 1
ATOM 647 C C . THR A 1 90 ? 6.324 -0.347 -13.912 1.00 97.31 90 THR A C 1
ATOM 649 O O . THR A 1 90 ? 7.093 -1.272 -14.165 1.00 97.31 90 THR A O 1
ATOM 652 N N . ARG A 1 91 ? 5.639 0.287 -14.864 1.00 93.69 91 ARG A N 1
ATOM 653 C CA . ARG A 1 91 ? 5.802 0.041 -16.301 1.00 93.69 91 ARG A CA 1
ATOM 654 C C . ARG A 1 91 ? 6.726 1.078 -16.911 1.00 93.69 91 ARG A C 1
ATOM 656 O O . ARG A 1 91 ? 6.594 2.267 -16.624 1.00 93.69 91 ARG A O 1
ATOM 663 N N . VAL A 1 92 ? 7.618 0.618 -17.780 1.00 93.69 92 VAL A N 1
ATOM 664 C CA . VAL A 1 92 ? 8.473 1.473 -18.605 1.00 93.69 92 VAL A CA 1
ATOM 665 C C . VAL A 1 92 ? 7.932 1.434 -20.023 1.00 93.69 92 VAL A C 1
ATOM 667 O O . VAL A 1 92 ? 7.732 0.359 -20.584 1.00 93.69 92 VAL A O 1
ATOM 670 N N . ILE A 1 93 ? 7.651 2.605 -20.573 1.00 91.62 93 ILE A N 1
ATOM 671 C CA . ILE A 1 93 ? 7.195 2.783 -21.948 1.00 91.62 93 ILE A CA 1
ATOM 672 C C . ILE A 1 93 ? 8.260 3.597 -22.666 1.00 91.62 93 ILE A C 1
ATOM 674 O O . ILE A 1 93 ? 8.711 4.615 -22.139 1.00 91.62 93 ILE A O 1
ATOM 678 N N . ASP A 1 94 ? 8.644 3.175 -23.864 1.00 90.38 94 ASP A N 1
ATOM 679 C CA . ASP A 1 94 ? 9.569 3.942 -24.692 1.00 90.38 94 ASP A CA 1
ATOM 680 C C . ASP A 1 94 ? 8.901 5.254 -25.117 1.00 90.38 94 ASP A C 1
ATOM 682 O O . ASP A 1 94 ? 7.896 5.262 -25.831 1.00 90.38 94 ASP A O 1
ATOM 686 N N . GLY A 1 95 ? 9.425 6.375 -24.626 1.00 86.94 95 GLY A N 1
ATOM 687 C CA . GLY A 1 95 ? 9.044 7.703 -25.090 1.00 86.94 95 GLY A CA 1
ATOM 688 C C . GLY A 1 95 ? 9.996 8.195 -26.176 1.00 86.94 95 GLY A C 1
ATOM 689 O O . GLY A 1 95 ? 11.118 7.713 -26.302 1.00 86.94 95 GLY A O 1
ATOM 690 N N . GLU A 1 96 ? 9.561 9.199 -26.937 1.00 87.31 96 GLU A N 1
ATOM 691 C CA . GLU A 1 96 ? 10.311 9.746 -28.081 1.00 87.31 96 GLU A CA 1
ATOM 692 C C . GLU A 1 96 ? 11.717 10.252 -27.709 1.00 87.31 96 GLU A C 1
ATOM 694 O O . GLU A 1 96 ? 12.644 10.130 -28.506 1.00 87.31 96 GLU A O 1
ATOM 699 N N . SER A 1 97 ? 11.887 10.782 -26.491 1.00 88.31 97 SER A N 1
ATOM 700 C CA . SER A 1 97 ? 13.162 11.341 -26.005 1.00 88.31 97 SER A CA 1
ATOM 701 C C . SER A 1 97 ? 13.720 10.636 -24.765 1.00 88.31 97 SER A C 1
ATOM 703 O O . SER A 1 97 ? 14.904 10.768 -24.463 1.00 88.31 97 SER A O 1
ATOM 705 N N . ALA A 1 98 ? 12.871 9.946 -24.002 1.00 87.94 98 ALA A N 1
ATOM 706 C CA . ALA A 1 98 ? 13.222 9.295 -22.743 1.00 87.94 98 ALA A CA 1
ATOM 707 C C . ALA A 1 98 ? 12.153 8.256 -22.361 1.00 87.94 98 ALA A C 1
ATOM 709 O O . ALA A 1 98 ? 10.993 8.417 -22.751 1.00 87.94 98 ALA A O 1
ATOM 710 N N . PRO A 1 99 ? 12.496 7.230 -21.562 1.00 91.31 99 PRO A N 1
ATOM 711 C CA . PRO A 1 99 ? 11.512 6.294 -21.034 1.00 91.31 99 PRO A CA 1
ATOM 712 C C . PRO A 1 99 ? 10.490 6.998 -20.130 1.00 91.31 99 PRO A C 1
ATOM 714 O O . PRO A 1 99 ? 10.840 7.808 -19.268 1.00 91.31 99 PRO A O 1
ATOM 717 N N . ILE A 1 100 ? 9.220 6.648 -20.308 1.00 92.19 100 ILE A N 1
ATOM 718 C CA . ILE A 1 100 ? 8.096 7.092 -19.487 1.00 92.19 100 ILE A CA 1
ATOM 719 C C . ILE A 1 100 ? 7.799 6.004 -18.460 1.00 92.19 100 ILE A C 1
ATOM 721 O O . ILE A 1 100 ? 7.531 4.856 -18.812 1.00 92.19 100 ILE A O 1
ATOM 725 N N . TYR A 1 101 ? 7.798 6.382 -17.185 1.00 95.00 101 TYR A N 1
ATOM 726 C CA . TYR A 1 101 ? 7.460 5.488 -16.084 1.00 95.00 101 TYR A CA 1
ATOM 727 C C . TYR A 1 101 ? 6.004 5.692 -15.677 1.00 95.00 101 TYR A C 1
ATOM 729 O O . TYR A 1 101 ? 5.585 6.811 -15.376 1.00 95.00 101 TYR A O 1
ATOM 737 N N . GLN A 1 102 ? 5.232 4.611 -15.640 1.00 95.00 102 GLN A N 1
ATOM 738 C CA . GLN A 1 102 ? 3.846 4.619 -15.178 1.00 95.00 102 GLN A CA 1
ATOM 739 C C . GLN A 1 102 ? 3.677 3.653 -14.010 1.00 95.00 102 GLN A C 1
ATOM 741 O O . GLN A 1 102 ? 4.256 2.571 -14.007 1.00 95.00 102 GLN A O 1
ATOM 746 N N . CYS A 1 103 ? 2.887 4.049 -13.014 1.00 97.38 103 CYS A N 1
ATOM 747 C CA . CYS A 1 103 ? 2.514 3.169 -11.913 1.00 97.38 103 CYS A CA 1
ATOM 748 C C . CYS A 1 103 ? 1.170 2.508 -12.219 1.00 97.38 103 CYS A C 1
ATOM 750 O O . CYS A 1 103 ? 0.232 3.191 -12.632 1.00 97.38 103 CYS A O 1
ATOM 752 N N . ASP A 1 104 ? 1.055 1.206 -11.964 1.00 97.38 104 ASP A N 1
ATOM 753 C CA . ASP A 1 104 ? -0.216 0.482 -12.129 1.00 97.38 104 ASP A CA 1
ATOM 754 C C . ASP A 1 104 ? -1.259 0.877 -11.073 1.00 97.38 104 ASP A C 1
ATOM 756 O O . ASP A 1 104 ? -2.468 0.713 -11.268 1.00 97.38 104 ASP A O 1
ATOM 760 N N . TYR A 1 105 ? -0.795 1.430 -9.955 1.00 98.44 105 TYR A N 1
ATOM 761 C CA . TYR A 1 105 ? -1.635 2.013 -8.919 1.00 98.44 105 TYR A CA 1
ATOM 762 C C . TYR A 1 105 ? -1.716 3.524 -9.084 1.00 98.44 105 TYR A C 1
ATOM 764 O O . TYR A 1 105 ? -0.821 4.147 -9.636 1.00 98.44 105 TYR A O 1
ATOM 772 N N . SER A 1 106 ? -2.816 4.103 -8.614 1.00 98.19 106 SER A N 1
ATOM 773 C CA . SER A 1 106 ? -3.094 5.539 -8.703 1.00 98.19 106 SER A CA 1
ATOM 774 C C . SER A 1 106 ? -2.650 6.275 -7.440 1.00 98.19 106 SER A C 1
ATOM 776 O O . SER A 1 106 ? -2.238 7.428 -7.494 1.00 98.19 106 SER A O 1
ATOM 778 N N . GLY A 1 107 ? -2.706 5.619 -6.284 1.00 98.31 107 GLY A N 1
ATOM 779 C CA . GLY A 1 107 ? -2.290 6.207 -5.019 1.00 98.31 107 GLY A CA 1
ATOM 780 C C . GLY A 1 107 ? -1.947 5.155 -3.983 1.00 98.31 107 GLY A C 1
ATOM 781 O O . GLY A 1 107 ? -2.104 3.953 -4.204 1.00 98.31 107 GLY A O 1
ATOM 782 N N . ALA A 1 108 ? -1.489 5.618 -2.829 1.00 98.62 108 ALA A N 1
ATOM 783 C CA . ALA A 1 108 ? -1.178 4.775 -1.692 1.00 98.62 108 ALA A CA 1
ATOM 784 C C . ALA A 1 108 ? -1.672 5.404 -0.396 1.00 98.62 108 ALA A C 1
ATOM 786 O O . ALA A 1 108 ? -1.620 6.620 -0.210 1.00 98.62 108 ALA A O 1
ATOM 787 N N . ILE A 1 109 ? -2.121 4.556 0.520 1.00 98.56 109 ILE A N 1
ATOM 788 C CA . ILE A 1 109 ? -2.506 4.933 1.875 1.00 98.56 109 ILE A CA 1
ATOM 789 C C . ILE A 1 109 ? -1.490 4.301 2.816 1.00 98.56 109 ILE A C 1
ATOM 791 O O . ILE A 1 109 ? -1.380 3.077 2.866 1.00 98.56 109 ILE A O 1
ATOM 795 N N . SER A 1 110 ? -0.724 5.130 3.520 1.00 98.31 110 SER A N 1
ATOM 796 C CA . SER A 1 110 ? 0.275 4.679 4.493 1.00 98.31 110 SER A CA 1
ATOM 797 C C . SER A 1 110 ? -0.310 4.749 5.894 1.00 98.31 110 SER A C 1
ATOM 799 O O . SER A 1 110 ? -0.830 5.796 6.276 1.00 98.31 110 SER A O 1
ATOM 801 N N . VAL A 1 111 ? -0.204 3.653 6.638 1.00 98.31 111 VAL A N 1
ATOM 802 C CA . VAL A 1 111 ? -0.573 3.545 8.048 1.00 98.31 111 VAL A CA 1
ATOM 803 C C . VAL A 1 111 ? 0.698 3.516 8.888 1.00 98.31 111 VAL A C 1
ATOM 805 O O . VAL A 1 111 ? 1.616 2.740 8.608 1.00 98.31 111 VAL A O 1
ATOM 808 N N . SER A 1 112 ? 0.722 4.328 9.939 1.00 97.88 112 SER A N 1
ATOM 809 C CA . SER A 1 112 ? 1.742 4.291 10.983 1.00 97.88 112 SER A CA 1
ATOM 810 C C . SER A 1 112 ? 1.104 3.904 12.309 1.00 97.88 112 SER A C 1
ATOM 812 O O . SER A 1 112 ? 0.024 4.401 12.634 1.00 97.88 112 SER A O 1
ATOM 814 N N . ILE A 1 113 ? 1.777 3.042 13.071 1.00 96.56 113 ILE A N 1
ATOM 815 C CA . ILE A 1 113 ? 1.380 2.633 14.421 1.00 96.56 113 ILE A CA 1
ATOM 816 C C . ILE A 1 113 ? 2.525 2.964 15.377 1.00 96.56 113 ILE A C 1
ATOM 818 O O . ILE A 1 113 ? 3.672 2.603 15.117 1.00 96.56 113 ILE A O 1
ATOM 822 N N . ASN A 1 114 ? 2.230 3.673 16.470 1.00 95.56 114 ASN A N 1
ATOM 823 C CA . ASN A 1 114 ? 3.222 4.157 17.440 1.00 95.56 114 ASN A CA 1
ATOM 824 C C . ASN A 1 114 ? 4.392 4.934 16.793 1.00 95.56 114 ASN A C 1
ATOM 826 O O . ASN A 1 114 ? 5.541 4.823 17.214 1.00 95.56 114 ASN A O 1
ATOM 830 N N . GLY A 1 115 ? 4.112 5.706 15.740 1.00 95.75 115 GLY A N 1
ATOM 831 C CA . GLY A 1 115 ? 5.095 6.507 15.005 1.00 95.75 115 GLY A CA 1
ATOM 832 C C . GLY A 1 115 ? 5.941 5.724 13.996 1.00 95.75 115 GLY A C 1
ATOM 833 O O . GLY A 1 115 ? 6.731 6.336 13.280 1.00 95.75 115 GLY A O 1
ATOM 834 N N . ALA A 1 116 ? 5.769 4.405 13.895 1.00 97.69 116 ALA A N 1
ATOM 835 C CA . ALA A 1 116 ? 6.501 3.557 12.960 1.00 97.69 116 ALA A CA 1
ATOM 836 C C . ALA A 1 116 ? 5.638 3.180 11.741 1.00 97.69 116 ALA A C 1
ATOM 838 O O . ALA A 1 116 ? 4.440 2.930 11.906 1.00 97.69 116 ALA A O 1
ATOM 839 N N . PRO A 1 117 ? 6.214 3.079 10.526 1.00 98.31 117 PRO A N 1
ATOM 840 C CA . PRO A 1 117 ? 5.503 2.554 9.363 1.00 98.31 117 PRO A CA 1
ATOM 841 C C . PRO A 1 117 ? 4.983 1.137 9.620 1.00 98.31 117 PRO A C 1
ATOM 843 O O . PRO A 1 117 ? 5.748 0.236 9.982 1.00 98.31 117 PRO A O 1
ATOM 846 N N . PHE A 1 118 ? 3.688 0.932 9.401 1.00 98.56 118 PHE A N 1
ATOM 847 C CA . PHE A 1 118 ? 3.032 -0.352 9.625 1.00 98.56 118 PHE A CA 1
ATOM 848 C C . PHE A 1 118 ? 2.640 -1.022 8.306 1.00 98.56 118 PHE A C 1
ATOM 850 O O . PHE A 1 118 ? 3.142 -2.098 7.984 1.00 98.56 118 PHE A O 1
ATOM 857 N N . SER A 1 119 ? 1.798 -0.367 7.507 1.00 98.75 119 SER A N 1
ATOM 858 C CA . SER A 1 119 ? 1.384 -0.868 6.196 1.00 98.75 119 SER A CA 1
ATOM 859 C C . SER A 1 119 ? 1.258 0.254 5.173 1.00 98.75 119 SER A C 1
ATOM 861 O O . SER A 1 119 ? 1.065 1.424 5.513 1.00 98.75 119 SER A O 1
ATOM 863 N N . ARG A 1 120 ? 1.350 -0.097 3.893 1.00 98.75 120 ARG A N 1
ATOM 864 C CA . ARG A 1 120 ? 1.056 0.786 2.768 1.00 98.75 120 ARG A CA 1
ATOM 865 C C . ARG A 1 120 ? 0.168 0.059 1.773 1.00 98.75 120 ARG A C 1
ATOM 867 O O . ARG A 1 120 ? 0.600 -0.877 1.113 1.00 98.75 120 ARG A O 1
ATOM 874 N N . THR A 1 121 ? -1.072 0.517 1.649 1.00 98.81 121 THR A N 1
ATOM 875 C CA . THR A 1 121 ? -2.031 -0.032 0.687 1.00 98.81 121 THR A CA 1
ATOM 876 C C . THR A 1 121 ? -2.047 0.815 -0.578 1.00 98.81 121 THR A C 1
ATOM 878 O O . THR A 1 121 ? -2.504 1.957 -0.554 1.00 98.81 121 THR A O 1
ATOM 881 N N . TRP A 1 122 ? -1.550 0.253 -1.674 1.00 98.75 122 TRP A N 1
ATOM 882 C CA . TRP A 1 122 ? -1.603 0.822 -3.018 1.00 98.75 122 TRP A CA 1
ATOM 883 C C . TRP A 1 122 ? -2.966 0.539 -3.630 1.00 98.75 122 TRP A C 1
ATOM 885 O O . TRP A 1 122 ? -3.445 -0.581 -3.501 1.00 98.75 122 TRP A O 1
ATOM 895 N N . TRP A 1 123 ? -3.603 1.515 -4.271 1.00 98.62 123 TRP A N 1
ATOM 896 C CA . TRP A 1 123 ? -4.956 1.383 -4.820 1.00 98.62 123 TRP A CA 1
ATOM 897 C C . TRP A 1 123 ? -5.054 2.001 -6.217 1.00 98.62 123 TRP A C 1
ATOM 899 O O . TRP A 1 123 ? -4.301 2.917 -6.553 1.00 98.62 123 TRP A O 1
ATOM 909 N N . SER A 1 124 ? -5.963 1.491 -7.048 1.00 98.06 124 SER A N 1
ATOM 910 C CA . SER A 1 124 ? -6.191 1.982 -8.413 1.00 98.06 124 SER A CA 1
ATOM 911 C C . SER A 1 124 ? -7.640 2.416 -8.641 1.00 98.06 124 SER A C 1
ATOM 913 O O . SER A 1 124 ? -8.559 1.975 -7.944 1.00 98.06 124 SER A O 1
ATOM 915 N N . PHE A 1 125 ? -7.873 3.235 -9.672 1.00 95.06 125 PHE A N 1
ATOM 916 C CA . PHE A 1 125 ? -9.228 3.594 -10.120 1.00 95.06 125 PHE A CA 1
ATOM 917 C C . PHE A 1 125 ? -10.097 2.377 -10.483 1.00 95.06 125 PHE A C 1
ATOM 919 O O . PHE A 1 125 ? -11.318 2.434 -10.343 1.00 95.06 125 PHE A O 1
ATOM 926 N N . GLY A 1 126 ? -9.477 1.266 -10.900 1.00 92.94 126 GLY A N 1
ATOM 927 C CA . GLY A 1 126 ? -10.158 -0.002 -11.178 1.00 92.94 126 GLY A CA 1
ATOM 928 C C . GLY A 1 126 ? -10.635 -0.745 -9.924 1.00 92.94 126 GLY A C 1
ATOM 929 O O . GLY A 1 126 ? -11.302 -1.770 -10.037 1.00 92.94 126 GLY A O 1
ATOM 930 N N . GLY A 1 127 ? -10.311 -0.245 -8.726 1.00 91.81 127 GLY A N 1
ATOM 931 C CA . GLY A 1 127 ? -10.670 -0.865 -7.452 1.00 91.81 127 GLY A CA 1
ATOM 932 C C . GLY A 1 127 ? -9.735 -1.996 -7.020 1.00 91.81 127 GLY A C 1
ATOM 933 O O . GLY A 1 127 ? -10.016 -2.652 -6.010 1.00 91.81 127 GLY A O 1
ATOM 934 N N . ASP A 1 128 ? -8.635 -2.223 -7.746 1.00 96.50 128 ASP A N 1
ATOM 935 C CA . ASP A 1 128 ? -7.576 -3.111 -7.276 1.00 96.50 128 ASP A CA 1
ATOM 936 C C . ASP A 1 128 ? -6.754 -2.426 -6.177 1.00 96.50 128 ASP A C 1
ATOM 938 O O . ASP A 1 128 ? -6.682 -1.198 -6.090 1.00 96.50 128 ASP A O 1
ATOM 942 N N . SER A 1 129 ? -6.162 -3.236 -5.307 1.00 98.31 129 SER A N 1
ATOM 943 C CA . SER A 1 129 ? -5.210 -2.777 -4.303 1.00 98.31 129 SER A CA 1
ATOM 944 C C . SER A 1 129 ? -4.340 -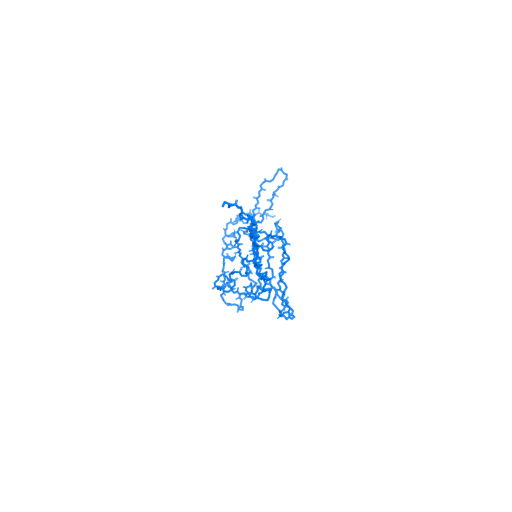3.909 -3.777 1.00 98.31 129 SER A C 1
ATOM 946 O O . SER A 1 129 ? -4.792 -5.056 -3.700 1.00 98.31 129 SER A O 1
ATOM 948 N N . VAL A 1 130 ? -3.138 -3.564 -3.337 1.00 98.62 130 VAL A N 1
ATOM 949 C CA . VAL A 1 130 ? -2.182 -4.456 -2.667 1.00 98.62 130 VAL A CA 1
ATOM 950 C C . VAL A 1 130 ? -1.623 -3.762 -1.443 1.00 98.62 130 VAL A C 1
ATOM 952 O O . VAL A 1 130 ? -1.458 -2.542 -1.444 1.00 98.62 130 VAL A O 1
ATOM 955 N N . THR A 1 131 ? -1.339 -4.530 -0.399 1.00 98.75 131 THR A N 1
ATOM 956 C CA . THR A 1 131 ? -0.825 -3.993 0.857 1.00 98.75 131 THR A CA 1
ATOM 957 C C . THR A 1 131 ? 0.584 -4.505 1.086 1.00 98.75 131 THR A C 1
ATOM 959 O O . THR A 1 131 ? 0.806 -5.706 1.182 1.00 98.75 131 THR A O 1
ATOM 962 N N . ASP A 1 132 ? 1.526 -3.575 1.171 1.00 98.69 132 ASP A N 1
ATOM 963 C CA . ASP A 1 132 ? 2.861 -3.823 1.695 1.00 98.69 132 ASP A CA 1
ATOM 964 C C . ASP A 1 132 ? 2.823 -3.687 3.222 1.00 98.69 132 ASP A C 1
ATOM 966 O O . ASP A 1 132 ? 2.279 -2.708 3.743 1.00 98.69 132 ASP A O 1
ATOM 970 N N . PHE A 1 133 ? 3.388 -4.653 3.940 1.00 98.75 133 PHE A N 1
ATOM 971 C CA . PHE A 1 133 ? 3.546 -4.606 5.393 1.00 98.75 133 PHE A CA 1
ATOM 972 C C . PHE A 1 133 ? 5.024 -4.479 5.745 1.00 98.75 133 PHE A C 1
ATOM 974 O O . PHE A 1 133 ? 5.870 -5.212 5.222 1.00 98.75 133 PHE A O 1
ATOM 981 N N . SER A 1 134 ? 5.333 -3.587 6.687 1.00 98.62 134 SER A N 1
ATOM 982 C CA . SER A 1 134 ? 6.703 -3.418 7.166 1.00 98.62 134 SER A CA 1
ATOM 983 C C . SER A 1 134 ? 7.216 -4.699 7.843 1.00 98.62 134 SER A C 1
ATOM 985 O O . SER A 1 134 ? 6.419 -5.497 8.343 1.00 98.62 134 SER A O 1
ATOM 987 N N . PRO A 1 135 ? 8.541 -4.914 7.934 1.00 98.44 135 PRO A N 1
ATOM 988 C CA . PRO A 1 135 ? 9.092 -6.077 8.636 1.00 98.44 135 PRO A CA 1
ATOM 989 C C . PRO A 1 135 ? 8.604 -6.198 10.091 1.00 98.44 135 PRO A C 1
ATOM 991 O O . PRO A 1 135 ? 8.307 -7.295 10.567 1.00 98.44 135 PRO A O 1
ATOM 994 N N . GLY A 1 136 ? 8.466 -5.060 10.784 1.00 98.06 136 GLY A N 1
ATOM 995 C CA . GLY A 1 136 ? 7.909 -5.005 12.137 1.00 98.06 136 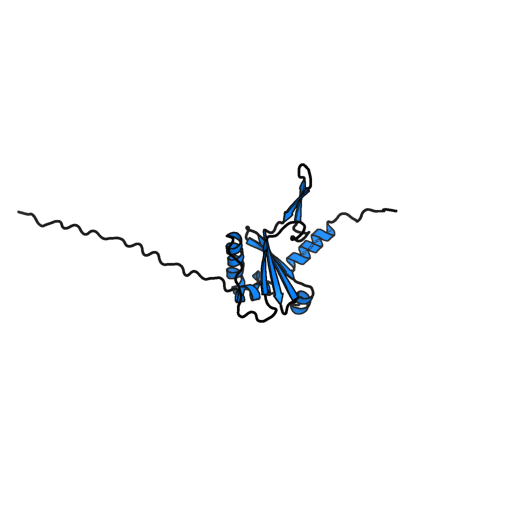GLY A CA 1
ATOM 996 C C . GLY A 1 136 ? 6.442 -5.434 12.175 1.00 98.06 136 GLY A C 1
ATOM 997 O O . GLY A 1 136 ? 6.070 -6.263 13.003 1.00 98.06 136 GLY A O 1
ATOM 998 N N . ALA A 1 137 ? 5.630 -4.949 11.230 1.00 98.31 137 ALA A N 1
ATOM 999 C CA . ALA A 1 137 ? 4.237 -5.368 11.101 1.00 98.31 137 ALA A CA 1
ATOM 1000 C C . ALA A 1 137 ? 4.115 -6.867 10.792 1.00 98.31 137 ALA A C 1
ATOM 1002 O O . ALA A 1 137 ? 3.337 -7.555 11.442 1.00 98.31 137 ALA A O 1
ATOM 1003 N N . LYS A 1 138 ? 4.924 -7.404 9.871 1.00 98.44 138 LYS A N 1
ATOM 1004 C CA . LYS A 1 138 ? 4.957 -8.839 9.534 1.00 98.44 138 LYS A CA 1
ATOM 1005 C C . LYS A 1 138 ? 5.284 -9.706 10.750 1.00 98.44 138 LYS A C 1
ATOM 1007 O O . LYS A 1 138 ? 4.592 -10.686 11.015 1.00 98.44 138 LYS A O 1
ATOM 1012 N N . THR A 1 139 ? 6.280 -9.290 11.533 1.00 98.06 139 THR A N 1
ATOM 1013 C CA . THR A 1 139 ? 6.655 -9.956 12.792 1.00 98.06 139 THR A CA 1
ATOM 1014 C C . THR A 1 139 ? 5.500 -9.948 13.794 1.00 98.06 139 THR A C 1
ATOM 1016 O O . THR A 1 139 ? 5.229 -10.963 14.427 1.00 98.06 139 THR A O 1
ATOM 1019 N N . GLN A 1 140 ? 4.796 -8.820 13.923 1.00 97.19 140 GLN A N 1
ATOM 1020 C CA . GLN A 1 140 ? 3.668 -8.679 14.844 1.00 97.19 140 GLN A CA 1
ATOM 1021 C C . GLN A 1 140 ? 2.429 -9.473 14.399 1.00 97.19 140 GLN A C 1
ATOM 1023 O O . GLN A 1 140 ? 1.731 -10.040 15.237 1.00 97.19 140 GLN A O 1
ATOM 1028 N N . LEU A 1 141 ? 2.125 -9.479 13.101 1.00 97.44 141 LEU A N 1
ATOM 1029 C CA . LEU A 1 141 ? 0.919 -10.095 12.546 1.00 97.44 141 LEU A CA 1
ATOM 1030 C C . LEU A 1 141 ? 1.034 -11.619 12.441 1.00 97.44 141 LEU A C 1
ATOM 1032 O O . LEU A 1 141 ? 0.024 -12.311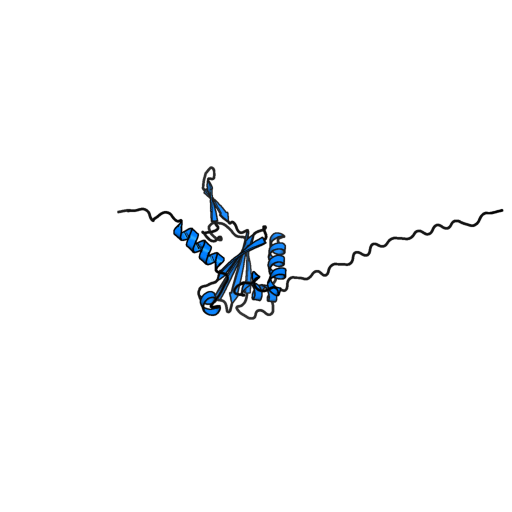 12.554 1.00 97.44 141 LEU A O 1
ATOM 1036 N N . GLY A 1 142 ? 2.235 -12.141 12.175 1.00 97.69 142 GLY A N 1
ATOM 1037 C CA . GLY A 1 142 ? 2.497 -13.562 11.922 1.00 97.69 142 GLY A CA 1
ATOM 1038 C C . GLY A 1 142 ? 1.973 -14.061 10.569 1.00 97.69 142 GLY A C 1
ATOM 1039 O O . GLY A 1 142 ? 2.676 -14.778 9.866 1.00 97.69 142 GLY A O 1
ATOM 1040 N N . THR A 1 143 ? 0.771 -13.644 10.169 1.00 97.25 143 THR A N 1
ATOM 1041 C CA . THR A 1 143 ? 0.148 -13.947 8.872 1.00 97.25 143 THR A CA 1
ATOM 1042 C C . THR A 1 143 ? -0.445 -12.684 8.260 1.00 97.25 143 THR A C 1
ATOM 1044 O O . THR A 1 143 ? -1.069 -11.906 8.980 1.00 97.25 143 THR A O 1
ATOM 1047 N N . TRP A 1 144 ? -0.300 -12.493 6.951 1.00 98.44 144 TRP A N 1
ATOM 1048 C CA . TRP A 1 144 ? -0.831 -11.347 6.203 1.00 98.44 144 TRP A CA 1
ATOM 1049 C C . TRP A 1 144 ? -1.136 -11.735 4.749 1.00 98.44 144 TRP A C 1
ATOM 1051 O O . TRP A 1 144 ? -0.820 -12.841 4.316 1.00 98.44 144 TRP A O 1
ATOM 1061 N N . ASP A 1 145 ? -1.780 -10.839 4.002 1.00 98.31 145 ASP A N 1
ATOM 1062 C CA . ASP A 1 145 ? -1.941 -10.958 2.550 1.00 98.31 145 ASP A CA 1
ATOM 1063 C C . ASP A 1 145 ? -0.577 -10.811 1.858 1.00 98.31 145 ASP A C 1
ATOM 1065 O O . ASP A 1 145 ? -0.015 -9.716 1.798 1.00 98.31 145 ASP A O 1
ATOM 1069 N N . THR A 1 146 ? -0.039 -11.917 1.346 1.00 98.50 146 THR A N 1
ATOM 1070 C CA . THR A 1 146 ? 1.317 -11.986 0.784 1.00 98.50 146 THR A CA 1
ATOM 1071 C C . THR A 1 146 ? 1.418 -11.492 -0.653 1.00 98.50 146 THR A C 1
ATOM 1073 O O . THR A 1 146 ? 2.526 -11.459 -1.183 1.00 98.50 146 THR A O 1
ATOM 1076 N N . ARG A 1 147 ? 0.320 -11.062 -1.299 1.00 98.56 147 ARG A N 1
ATOM 1077 C CA . ARG A 1 147 ? 0.337 -10.717 -2.734 1.00 98.56 147 ARG A CA 1
ATOM 1078 C C . ARG A 1 147 ? 1.452 -9.733 -3.102 1.00 98.56 147 ARG A C 1
ATOM 1080 O O . ARG A 1 147 ? 2.107 -9.922 -4.120 1.00 98.56 147 ARG A O 1
ATOM 1087 N N . PHE A 1 148 ? 1.682 -8.705 -2.282 1.00 98.69 148 PHE A N 1
ATOM 1088 C CA . PHE A 1 148 ? 2.747 -7.729 -2.535 1.00 98.69 148 PHE A CA 1
ATOM 1089 C C . PHE A 1 148 ? 4.143 -8.375 -2.548 1.00 98.69 148 PHE A C 1
ATOM 1091 O O . PHE A 1 148 ? 4.953 -8.071 -3.424 1.00 98.69 148 PHE A O 1
ATOM 1098 N N . ASP A 1 149 ? 4.400 -9.273 -1.594 1.00 98.56 149 ASP A N 1
ATOM 1099 C CA . ASP A 1 149 ? 5.674 -9.978 -1.432 1.00 98.56 149 ASP A CA 1
ATOM 1100 C C . ASP A 1 149 ? 5.893 -10.987 -2.564 1.00 98.56 149 ASP A C 1
ATOM 1102 O O . ASP A 1 149 ? 6.971 -11.036 -3.157 1.00 98.56 149 ASP A O 1
ATOM 1106 N N . ASP A 1 150 ? 4.849 -11.743 -2.906 1.00 98.69 150 ASP A N 1
ATOM 1107 C CA . ASP A 1 150 ? 4.879 -12.742 -3.973 1.00 98.69 150 ASP A CA 1
ATOM 1108 C C . ASP A 1 150 ? 5.115 -12.089 -5.343 1.00 98.69 150 ASP A C 1
ATOM 1110 O O . ASP A 1 150 ? 5.893 -12.592 -6.160 1.00 98.69 150 ASP A O 1
ATOM 1114 N N . ASP A 1 151 ? 4.472 -10.948 -5.603 1.00 98.62 151 ASP A N 1
ATOM 1115 C CA . ASP A 1 151 ? 4.663 -10.181 -6.835 1.00 98.62 151 ASP A CA 1
ATOM 1116 C C . ASP A 1 151 ? 6.073 -9.570 -6.899 1.00 98.62 151 ASP A C 1
ATOM 1118 O O . ASP A 1 151 ? 6.710 -9.601 -7.955 1.00 98.62 151 ASP A O 1
ATOM 1122 N N . TYR A 1 152 ? 6.598 -9.076 -5.771 1.00 98.38 152 TYR A N 1
ATOM 1123 C CA . TYR A 1 152 ? 7.975 -8.581 -5.693 1.00 98.38 152 TYR A CA 1
ATOM 1124 C C . TYR A 1 152 ? 9.000 -9.692 -5.951 1.00 98.38 152 TYR A C 1
ATOM 1126 O O . TYR A 1 152 ? 9.939 -9.493 -6.721 1.00 98.38 152 TYR A O 1
ATOM 1134 N N . ALA A 1 153 ? 8.802 -10.880 -5.373 1.00 98.31 153 ALA A N 1
ATOM 1135 C CA . ALA A 1 153 ? 9.673 -12.032 -5.591 1.00 98.31 153 ALA A CA 1
ATOM 1136 C C . ALA A 1 153 ? 9.681 -12.479 -7.063 1.00 98.31 153 ALA A C 1
ATOM 1138 O O . ALA A 1 153 ? 10.748 -12.744 -7.619 1.00 98.31 153 ALA A O 1
ATOM 1139 N N . LYS A 1 154 ? 8.513 -12.511 -7.720 1.00 98.12 154 LYS A N 1
ATOM 1140 C CA . LYS A 1 154 ? 8.409 -12.814 -9.160 1.00 98.12 154 LYS A CA 1
ATOM 1141 C C . LYS A 1 154 ? 9.117 -11.773 -10.019 1.00 98.12 154 LYS A C 1
ATOM 1143 O O . LYS A 1 154 ? 9.834 -12.144 -10.942 1.00 98.12 154 LYS A O 1
ATOM 1148 N N . TRP A 1 155 ? 8.924 -10.489 -9.720 1.00 96.94 155 TRP A N 1
ATOM 1149 C CA . TRP A 1 155 ? 9.602 -9.405 -10.428 1.00 96.94 155 TRP A CA 1
ATOM 1150 C C . TRP A 1 155 ? 11.122 -9.499 -10.274 1.00 96.94 155 TRP A C 1
ATOM 1152 O O . TRP A 1 155 ? 11.837 -9.439 -11.271 1.00 96.94 155 TRP A O 1
ATOM 1162 N N . LEU A 1 156 ? 11.609 -9.734 -9.051 1.00 96.44 156 LEU A N 1
ATOM 1163 C CA . LEU A 1 156 ? 13.034 -9.883 -8.765 1.00 96.44 156 LEU A CA 1
ATOM 1164 C C . LEU A 1 156 ? 13.641 -11.071 -9.525 1.00 96.44 156 LEU A C 1
ATOM 1166 O O . LEU A 1 156 ? 14.720 -10.946 -10.098 1.00 96.44 156 LEU A O 1
ATOM 1170 N N . ALA A 1 157 ? 12.934 -12.203 -9.572 1.00 96.19 157 ALA A N 1
ATOM 1171 C CA . ALA A 1 157 ? 13.364 -13.390 -10.309 1.00 96.19 157 ALA A CA 1
ATOM 1172 C C . ALA A 1 157 ? 13.357 -13.203 -11.838 1.00 96.19 157 ALA A C 1
ATOM 1174 O O . ALA A 1 157 ? 14.024 -13.955 -12.545 1.00 96.19 157 ALA A O 1
ATOM 1175 N N . ALA A 1 158 ? 12.611 -12.221 -12.351 1.00 95.00 158 ALA A N 1
ATOM 1176 C CA . ALA A 1 158 ? 12.551 -11.896 -13.773 1.00 95.00 158 ALA A CA 1
ATOM 1177 C C . ALA A 1 158 ? 13.595 -10.853 -14.207 1.00 95.00 158 ALA A C 1
ATOM 1179 O O . ALA A 1 158 ? 13.704 -10.572 -15.403 1.00 95.00 158 ALA A O 1
ATOM 1180 N N . LEU A 1 159 ? 14.347 -10.263 -13.268 1.00 92.56 159 LEU A N 1
ATOM 1181 C CA . LEU A 1 159 ? 15.394 -9.307 -13.612 1.00 92.56 159 LEU A CA 1
ATOM 1182 C C . LEU A 1 159 ? 16.509 -9.991 -14.415 1.00 92.56 159 LEU A C 1
ATOM 1184 O O . LEU A 1 159 ? 16.866 -11.136 -14.123 1.00 92.56 159 LEU A O 1
ATOM 1188 N N . PRO A 1 160 ? 17.088 -9.297 -15.413 1.00 88.56 160 PRO A N 1
ATOM 1189 C CA . PRO A 1 160 ? 18.266 -9.805 -16.092 1.00 88.56 160 PRO A CA 1
ATOM 1190 C C . PRO A 1 160 ? 19.386 -10.039 -15.068 1.00 88.56 160 PRO A C 1
ATOM 1192 O O . PRO A 1 160 ? 19.474 -9.299 -14.078 1.00 88.56 160 PRO A O 1
ATOM 1195 N N . PRO A 1 161 ? 20.251 -11.046 -15.288 1.00 81.88 161 PRO A N 1
ATOM 1196 C CA . PRO A 1 161 ? 21.415 -11.224 -14.440 1.00 81.88 161 PRO A CA 1
ATOM 1197 C C . PRO A 1 161 ? 22.226 -9.922 -14.423 1.00 81.88 161 PRO A C 1
ATOM 1199 O O . PRO A 1 161 ? 22.254 -9.208 -15.435 1.00 81.88 161 PRO A O 1
ATOM 1202 N N . PRO A 1 162 ? 22.876 -9.592 -13.292 1.00 78.88 162 PRO A N 1
ATOM 1203 C CA . PRO A 1 162 ? 23.784 -8.458 -13.260 1.00 78.88 162 PRO A CA 1
ATOM 1204 C C . PRO A 1 162 ? 24.788 -8.601 -14.414 1.00 78.88 162 PRO A C 1
ATOM 1206 O O . PRO A 1 162 ? 25.179 -9.734 -14.719 1.00 78.88 162 PRO A O 1
ATOM 1209 N N . PRO A 1 163 ? 25.176 -7.499 -15.081 1.00 80.62 163 PRO A N 1
ATOM 1210 C CA . PRO A 1 163 ? 26.145 -7.561 -16.165 1.00 80.62 163 PRO A CA 1
ATOM 1211 C C . PRO A 1 163 ? 27.367 -8.361 -15.712 1.00 80.62 163 PRO A C 1
ATOM 1213 O O . PRO A 1 163 ? 27.964 -8.039 -14.683 1.00 80.62 163 PRO A O 1
ATOM 1216 N N . ALA A 1 164 ? 27.692 -9.430 -16.440 1.00 77.44 164 ALA A N 1
ATOM 1217 C CA . ALA A 1 164 ? 28.936 -10.144 -16.225 1.00 77.44 164 ALA A CA 1
ATOM 1218 C C . ALA A 1 164 ? 30.066 -9.177 -16.592 1.00 77.44 164 ALA A C 1
ATOM 1220 O O . ALA A 1 164 ? 30.187 -8.780 -17.747 1.00 77.44 164 ALA A O 1
ATOM 1221 N N . ASP A 1 165 ? 30.834 -8.791 -15.578 1.00 67.94 165 ASP A N 1
ATOM 1222 C CA . ASP A 1 165 ? 32.119 -8.108 -15.674 1.00 67.94 165 ASP A CA 1
ATOM 1223 C C . ASP A 1 165 ? 32.083 -6.630 -16.121 1.00 67.94 165 ASP A C 1
ATOM 1225 O O . ASP A 1 165 ? 31.977 -6.286 -17.298 1.00 67.94 165 ASP A O 1
ATOM 1229 N N . LEU A 1 166 ? 32.307 -5.731 -15.157 1.00 59.25 166 LEU A N 1
ATOM 1230 C CA . LEU A 1 166 ? 33.172 -4.574 -15.388 1.00 59.25 166 LEU A CA 1
ATOM 1231 C C . LEU A 1 166 ? 34.497 -4.865 -14.660 1.00 59.25 166 LEU A C 1
ATOM 1233 O O . LEU A 1 166 ? 34.439 -5.120 -13.454 1.00 59.25 166 LEU A O 1
ATOM 1237 N N . PRO A 1 167 ? 35.653 -4.886 -15.352 1.00 64.19 167 PRO A N 1
ATOM 1238 C CA . PRO A 1 167 ? 36.953 -4.862 -14.684 1.00 64.19 167 PRO A CA 1
ATOM 1239 C C . PRO A 1 167 ? 37.164 -3.570 -13.881 1.00 64.19 167 PRO A C 1
ATOM 1241 O O . PRO A 1 167 ? 36.573 -2.527 -14.250 1.00 64.19 167 PRO A O 1
#

Radius of gyration: 25.32 Å; chains: 1; bounding box: 118×38×48 Å

Sequence (167 aa):
MIVTHALGLLLAAAVALVPTPARAVDGCLVLLCLAAPSWRAIPQCVPPVRQVFKDLAKGKPFPTCSMSGAGNSANHAWSSAPAFCPPQYTRVIDGESAPIYQCDYSGAISVSINGAPFSRTWWSFGGDSVTDFSPGAKTQLGTWDTRFDDDYAKWLAALPPPPADLP

Secondary structure (DSSP, 8-state):
------------------PPP-----HHHHHHHHTSTTGGGSTTTHHHHHHHHHHHHTTPPPPP-TTS-TT-EEEEEE-BTTTBS-GGGEEEE--SSSPEEEESSSEEEEEEETTEEEEEEEE-TTS-EEEEE-HHHHHHHSS--THHHHHHHHHHHTSPPPPS---

pLDDT: mean 88.74, std 16.23, range [35.09, 98.81]